Protein AF-A0A1H5NY55-F1 (afdb_monomer)

Foldseek 3Di:
DQDPPDPDPSVVVCVVVVHDPVVVPDDDDDDDPVVVVVVVVVVVVVVVVVVVVVVD

Structure (mmCIF, N/CA/C/O backbone):
data_AF-A0A1H5NY55-F1
#
_entry.id   AF-A0A1H5NY55-F1
#
loop_
_atom_site.gro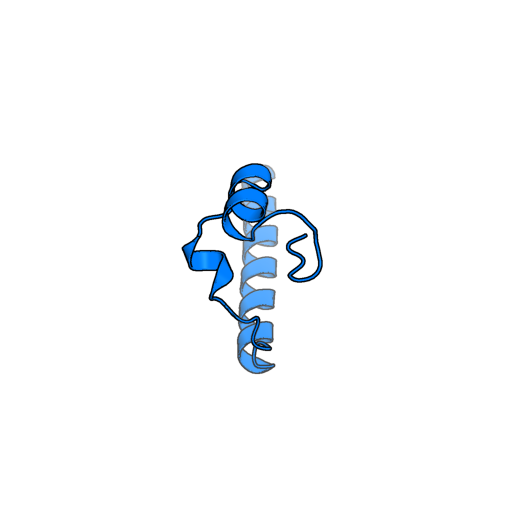up_PDB
_atom_site.id
_atom_site.type_symbol
_atom_site.label_atom_id
_atom_site.label_alt_id
_atom_site.label_comp_id
_atom_site.label_asym_id
_atom_site.label_entity_id
_atom_site.label_seq_id
_atom_site.pdbx_PDB_ins_code
_atom_site.Cartn_x
_atom_site.Cartn_y
_atom_site.Cartn_z
_atom_site.occupancy
_atom_site.B_iso_or_equiv
_atom_site.auth_seq_id
_atom_site.auth_comp_id
_atom_site.auth_asym_id
_atom_site.auth_atom_id
_atom_site.pdbx_PDB_model_num
ATOM 1 N N . MET A 1 1 ? -2.500 1.630 -15.239 1.00 81.12 1 MET A N 1
ATOM 2 C CA . MET A 1 1 ? -2.215 0.232 -14.842 1.00 81.12 1 MET A CA 1
ATOM 3 C C . MET A 1 1 ? -0.882 -0.171 -15.464 1.00 81.12 1 MET A C 1
ATOM 5 O O . MET A 1 1 ? -0.592 0.343 -16.536 1.00 81.12 1 MET A O 1
ATOM 9 N N . ILE A 1 2 ? -0.064 -0.995 -14.801 1.00 89.94 2 ILE A N 1
ATOM 10 C CA . ILE A 1 2 ? 1.161 -1.567 -15.395 1.00 89.94 2 ILE A CA 1
ATOM 11 C C . ILE A 1 2 ? 0.778 -2.831 -16.169 1.00 89.94 2 ILE A C 1
ATOM 13 O O . ILE A 1 2 ? 0.030 -3.648 -15.637 1.00 89.94 2 ILE A O 1
ATOM 17 N N . ASP A 1 3 ? 1.310 -3.005 -17.376 1.00 90.19 3 ASP A N 1
ATOM 18 C CA . ASP A 1 3 ? 1.085 -4.191 -18.207 1.00 90.19 3 ASP A CA 1
ATOM 19 C C . ASP A 1 3 ? 2.406 -4.677 -18.818 1.00 90.19 3 ASP A C 1
ATOM 21 O O . ASP A 1 3 ? 3.108 -3.933 -19.501 1.00 90.19 3 ASP A O 1
ATOM 25 N N . ARG A 1 4 ? 2.762 -5.943 -18.575 1.00 89.62 4 ARG A N 1
ATOM 26 C CA . ARG A 1 4 ? 3.995 -6.547 -19.108 1.00 89.62 4 ARG A CA 1
ATOM 27 C C . ARG A 1 4 ? 3.922 -6.835 -20.609 1.00 89.62 4 ARG A C 1
ATOM 29 O O . ARG A 1 4 ? 4.971 -7.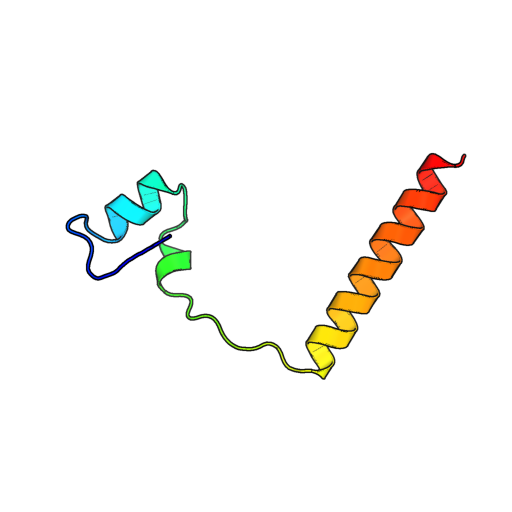036 -21.210 1.00 89.62 4 ARG A O 1
ATOM 36 N N . SER A 1 5 ? 2.723 -6.836 -21.185 1.00 94.00 5 SER A N 1
ATOM 37 C CA . SER A 1 5 ? 2.478 -7.086 -22.611 1.00 94.00 5 SER A CA 1
ATOM 38 C C . SER A 1 5 ? 2.478 -5.806 -23.449 1.00 94.00 5 SER A C 1
ATOM 40 O O . SER A 1 5 ? 2.409 -5.872 -24.669 1.00 94.00 5 SER A O 1
ATOM 42 N N . HIS A 1 6 ? 2.545 -4.638 -22.810 1.00 94.00 6 HIS A N 1
ATOM 43 C CA . HIS A 1 6 ? 2.540 -3.352 -23.495 1.00 94.00 6 HIS A CA 1
ATOM 44 C C . HIS A 1 6 ? 3.894 -3.072 -24.165 1.00 94.00 6 HIS A C 1
ATOM 46 O O . HIS A 1 6 ? 4.950 -3.285 -23.572 1.00 94.00 6 HIS A O 1
ATOM 52 N N . ASP A 1 7 ? 3.861 -2.434 -25.338 1.00 96.00 7 ASP A N 1
ATOM 53 C CA . ASP A 1 7 ? 5.036 -1.999 -26.116 1.00 96.00 7 ASP A CA 1
ATOM 54 C C . ASP A 1 7 ? 6.048 -1.115 -25.357 1.00 96.00 7 ASP A C 1
ATOM 56 O O . ASP A 1 7 ? 7.197 -0.953 -25.771 1.00 96.00 7 ASP A O 1
ATOM 60 N N . LEU A 1 8 ? 5.638 -0.492 -24.248 1.00 94.81 8 LEU A N 1
ATOM 61 C CA . LEU A 1 8 ? 6.500 0.374 -23.458 1.00 94.81 8 LEU A CA 1
ATOM 62 C C . LEU A 1 8 ? 7.240 -0.463 -22.412 1.00 94.81 8 LEU A C 1
ATOM 64 O O . LEU A 1 8 ? 6.595 -1.188 -21.658 1.00 94.81 8 LEU A O 1
ATOM 68 N N . PRO A 1 9 ? 8.560 -0.279 -22.234 1.00 93.38 9 PRO A N 1
ATOM 69 C CA . PRO A 1 9 ? 9.280 -0.918 -21.138 1.00 93.38 9 PRO A CA 1
ATOM 70 C C . PRO A 1 9 ? 8.658 -0.588 -19.772 1.00 93.38 9 PRO A C 1
ATOM 72 O O . PRO A 1 9 ? 8.251 0.555 -19.537 1.00 93.38 9 PRO A O 1
ATOM 75 N N . LEU A 1 10 ? 8.669 -1.542 -18.832 1.00 91.62 10 LEU A N 1
ATOM 76 C CA . LEU A 1 10 ? 8.103 -1.370 -17.480 1.00 91.62 10 LEU A CA 1
ATOM 77 C C . LEU A 1 10 ? 8.629 -0.117 -16.760 1.00 91.62 10 LEU A C 1
ATOM 79 O O . LEU A 1 10 ? 7.891 0.567 -16.054 1.00 91.62 10 LEU A O 1
ATOM 83 N N . THR A 1 11 ? 9.898 0.232 -16.979 1.00 92.12 11 THR A N 1
ATOM 84 C CA . THR A 1 11 ? 10.522 1.443 -16.425 1.00 92.12 11 THR A CA 1
ATOM 85 C C . THR A 1 11 ? 9.901 2.730 -16.967 1.00 92.12 11 THR A C 1
ATOM 87 O O . THR A 1 11 ? 9.751 3.701 -16.221 1.00 92.12 11 THR A O 1
ATOM 90 N N . ARG A 1 12 ? 9.502 2.755 -18.247 1.00 93.81 12 ARG A N 1
ATOM 91 C CA . ARG A 1 12 ? 8.779 3.889 -18.838 1.00 93.81 12 ARG A CA 1
ATOM 92 C C . ARG A 1 12 ? 7.345 3.946 -18.340 1.00 93.81 12 ARG A C 1
ATOM 94 O O . ARG A 1 12 ? 6.901 5.037 -17.995 1.00 93.81 12 ARG A O 1
ATOM 101 N N . GLN A 1 13 ? 6.662 2.806 -18.250 1.00 94.75 13 GLN A N 1
ATOM 102 C CA . GLN A 1 13 ? 5.303 2.760 -17.711 1.00 94.75 13 GLN A CA 1
ATOM 103 C C . GLN A 1 13 ? 5.254 3.279 -16.264 1.00 94.75 13 GLN A C 1
ATOM 10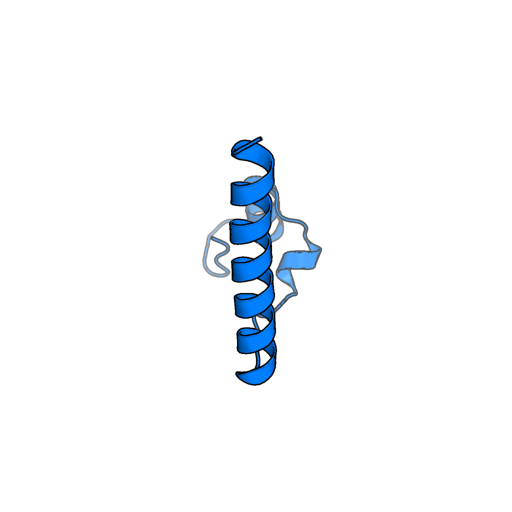5 O O . GLN A 1 13 ? 4.436 4.141 -15.948 1.00 94.75 13 GLN A O 1
ATOM 110 N N . ALA A 1 14 ? 6.188 2.851 -15.406 1.00 94.00 14 ALA A N 1
ATOM 111 C CA . ALA A 1 14 ? 6.287 3.340 -14.029 1.00 94.00 14 ALA A CA 1
ATOM 112 C C . ALA A 1 14 ? 6.515 4.854 -13.958 1.00 94.00 14 ALA A C 1
ATOM 114 O O . ALA A 1 14 ? 5.861 5.543 -13.180 1.00 94.00 14 ALA A O 1
ATOM 115 N N . ARG A 1 15 ? 7.390 5.392 -14.817 1.00 94.25 15 ARG A N 1
ATOM 116 C CA . ARG A 1 15 ? 7.657 6.834 -14.880 1.00 94.25 15 ARG A CA 1
ATOM 117 C C . ARG A 1 15 ? 6.423 7.639 -15.295 1.00 94.25 15 ARG A C 1
ATOM 119 O O . ARG A 1 15 ? 6.158 8.667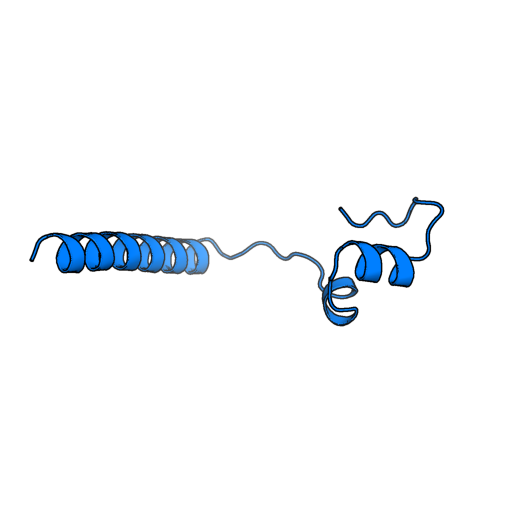 -14.682 1.00 94.25 15 ARG A O 1
ATOM 126 N N . VAL A 1 16 ? 5.669 7.177 -16.297 1.00 94.69 16 VAL A N 1
ATOM 127 C CA . VAL A 1 16 ? 4.422 7.835 -16.740 1.00 94.69 16 VAL A CA 1
ATOM 128 C C . VAL A 1 16 ? 3.386 7.849 -15.615 1.00 94.69 16 VAL A C 1
ATOM 130 O O . VAL A 1 16 ? 2.741 8.867 -15.383 1.00 94.69 16 VAL A O 1
ATOM 133 N N . LEU A 1 17 ? 3.284 6.749 -14.867 1.00 92.56 17 LEU A N 1
ATOM 134 C CA . LEU A 1 17 ? 2.361 6.612 -13.738 1.00 92.56 17 LEU A CA 1
ATOM 135 C C . LEU A 1 17 ? 2.878 7.233 -12.430 1.00 92.56 17 LEU A C 1
ATOM 137 O O . LEU A 1 17 ? 2.201 7.129 -11.411 1.00 92.56 17 LEU A O 1
ATOM 141 N N . LYS A 1 18 ? 4.062 7.866 -12.435 1.00 94.06 18 LYS A N 1
ATOM 142 C CA . LYS A 1 18 ? 4.731 8.408 -11.237 1.00 94.06 18 LYS A CA 1
ATOM 143 C C . LYS A 1 18 ? 4.900 7.368 -10.115 1.00 94.06 18 LYS A C 1
ATOM 145 O O . LYS A 1 18 ? 4.884 7.703 -8.935 1.00 94.06 18 LYS A O 1
ATOM 150 N N . LEU A 1 19 ? 5.086 6.104 -10.491 1.00 91.06 19 LEU A N 1
ATOM 151 C CA . LEU A 1 19 ? 5.343 5.001 -9.573 1.00 91.06 19 LEU A CA 1
ATOM 152 C C . LEU A 1 19 ? 6.844 4.842 -9.330 1.00 91.06 19 LEU A C 1
ATOM 154 O O . LEU A 1 19 ? 7.663 4.944 -10.248 1.00 91.06 19 LEU A O 1
ATOM 158 N N . SER A 1 20 ? 7.205 4.512 -8.091 1.00 90.38 20 SER A N 1
ATOM 159 C CA . SER A 1 20 ? 8.557 4.051 -7.783 1.00 90.38 20 SER A CA 1
ATOM 160 C C . SER A 1 20 ? 8.856 2.746 -8.524 1.00 90.38 20 SER A C 1
ATOM 162 O O . SER A 1 20 ? 8.024 1.839 -8.568 1.00 90.38 20 SER A O 1
ATOM 164 N N . ARG A 1 21 ? 10.092 2.592 -9.018 1.00 85.38 21 ARG A N 1
ATOM 165 C CA . ARG A 1 21 ? 10.570 1.309 -9.563 1.00 85.38 21 ARG A CA 1
ATOM 166 C C . ARG A 1 21 ? 10.508 0.177 -8.536 1.00 85.38 21 ARG A C 1
ATOM 168 O O . ARG A 1 21 ? 10.299 -0.959 -8.937 1.00 85.38 21 ARG A O 1
ATOM 175 N N . SER A 1 22 ? 10.662 0.467 -7.239 1.00 87.62 22 SER A N 1
ATOM 176 C CA . SER A 1 22 ? 10.556 -0.558 -6.187 1.00 87.62 22 SER A CA 1
ATOM 177 C C . SER A 1 22 ? 9.164 -1.194 -6.142 1.00 87.62 22 SER A C 1
ATOM 179 O O . SER A 1 22 ? 9.048 -2.397 -5.933 1.00 87.62 22 SER A O 1
ATOM 181 N N . SER A 1 23 ? 8.119 -0.416 -6.441 1.00 86.56 23 SER A N 1
ATOM 182 C CA . SER A 1 23 ? 6.734 -0.893 -6.484 1.00 86.56 23 SER A CA 1
ATOM 183 C C . SER A 1 23 ? 6.481 -1.913 -7.596 1.00 86.56 23 SER A C 1
ATOM 185 O O . SER A 1 23 ? 5.502 -2.644 -7.510 1.00 86.56 23 SER A O 1
ATOM 187 N N . LEU A 1 24 ? 7.330 -1.985 -8.629 1.00 85.69 24 LEU A N 1
ATOM 188 C CA . LEU A 1 24 ? 7.171 -2.954 -9.721 1.00 85.69 24 LEU A CA 1
ATOM 189 C C . LEU A 1 24 ? 7.479 -4.393 -9.294 1.00 85.69 24 LEU A C 1
ATOM 191 O O . LEU A 1 24 ? 7.018 -5.332 -9.940 1.00 85.69 24 LEU A O 1
ATOM 195 N N . TYR A 1 25 ? 8.280 -4.560 -8.242 1.00 85.06 25 TYR A N 1
ATOM 196 C CA . TYR A 1 25 ? 8.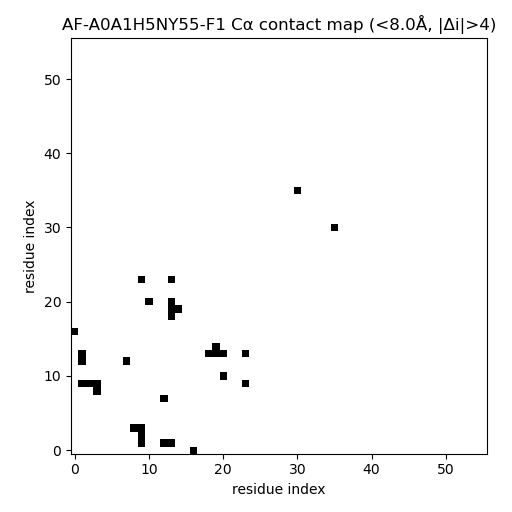679 -5.867 -7.720 1.00 85.06 25 TYR A CA 1
ATOM 197 C C . TYR A 1 25 ? 7.761 -6.365 -6.606 1.00 85.06 25 TYR A C 1
ATOM 199 O O . TYR A 1 25 ? 7.871 -7.515 -6.192 1.00 85.06 25 TYR A O 1
ATOM 207 N N . TYR A 1 26 ? 6.851 -5.518 -6.124 1.00 85.00 26 TYR A N 1
ATOM 208 C CA . TYR A 1 26 ? 5.848 -5.937 -5.164 1.00 85.00 26 TYR A CA 1
ATOM 209 C C . TYR A 1 26 ? 4.768 -6.751 -5.877 1.00 85.00 26 TYR A C 1
ATOM 211 O O . TYR A 1 26 ? 4.085 -6.255 -6.773 1.00 85.00 26 TYR A O 1
ATOM 219 N N . GLN A 1 27 ? 4.606 -8.005 -5.469 1.00 83.06 27 GLN A N 1
ATOM 220 C CA . GLN A 1 27 ? 3.476 -8.823 -5.880 1.00 83.06 27 GLN A CA 1
ATOM 221 C C . GLN A 1 27 ? 2.361 -8.658 -4.840 1.00 83.06 27 GLN A C 1
ATOM 223 O O . GLN A 1 27 ? 2.630 -8.876 -3.655 1.00 83.06 27 GLN A O 1
ATOM 228 N N . PRO A 1 28 ? 1.131 -8.281 -5.240 1.00 84.69 28 PRO A N 1
ATOM 229 C CA . PRO A 1 28 ? 0.012 -8.207 -4.313 1.00 84.69 28 PRO A CA 1
ATOM 230 C C . PRO A 1 28 ? -0.183 -9.548 -3.609 1.00 84.69 28 PRO A C 1
ATOM 232 O O . PRO A 1 28 ? -0.272 -10.587 -4.263 1.00 84.69 28 PRO A O 1
ATOM 235 N N . HIS A 1 29 ? -0.243 -9.511 -2.282 1.00 88.19 29 HIS A N 1
ATOM 236 C CA . HIS A 1 29 ? -0.587 -10.664 -1.461 1.00 88.19 29 HIS A CA 1
ATOM 237 C C . HIS A 1 29 ? -1.925 -10.403 -0.769 1.00 88.19 29 HIS A C 1
ATOM 239 O O . HIS A 1 29 ? -2.175 -9.269 -0.348 1.00 88.19 29 HIS A O 1
ATOM 245 N N . PRO A 1 30 ? -2.798 -11.420 -0.661 1.00 92.19 30 PRO A N 1
ATOM 246 C CA . PRO A 1 30 ? -4.041 -11.275 0.075 1.00 92.19 30 PRO A CA 1
ATOM 247 C C . PRO A 1 30 ? -3.739 -10.997 1.550 1.00 92.19 30 PRO A C 1
ATOM 249 O O . PRO A 1 30 ? -2.876 -11.630 2.155 1.00 92.19 30 PRO A O 1
ATOM 252 N N . VAL A 1 31 ? -4.471 -10.044 2.119 1.00 94.94 31 VAL A N 1
ATOM 253 C CA . VAL A 1 31 ? -4.426 -9.736 3.550 1.00 94.94 31 VAL A CA 1
ATOM 254 C C . VAL A 1 31 ? -5.217 -10.808 4.301 1.00 94.94 31 VAL A C 1
ATOM 256 O O . VAL A 1 31 ? -6.267 -11.250 3.824 1.00 94.94 31 VAL A O 1
ATOM 259 N N . SER A 1 32 ? -4.722 -11.250 5.461 1.00 97.00 32 SER A N 1
ATOM 260 C CA . SER A 1 32 ? -5.447 -12.223 6.283 1.00 97.00 32 SER A CA 1
ATOM 261 C C . SER A 1 32 ? -6.788 -11.642 6.754 1.00 97.00 32 SER A C 1
ATOM 263 O O . SER A 1 32 ? -6.944 -10.428 6.895 1.00 97.00 32 SER A O 1
ATOM 265 N N . ALA A 1 33 ? -7.777 -12.498 7.025 1.00 97.50 33 ALA A N 1
ATOM 266 C CA . ALA A 1 33 ? -9.078 -12.033 7.514 1.00 97.50 33 ALA A CA 1
ATOM 267 C C . ALA A 1 33 ? -8.962 -11.270 8.849 1.00 97.50 33 ALA A C 1
ATOM 269 O O . ALA A 1 33 ? -9.697 -10.311 9.075 1.00 97.50 33 ALA A O 1
ATOM 270 N N . ALA A 1 34 ? -8.018 -11.677 9.706 1.00 97.81 34 ALA A N 1
ATOM 271 C CA . ALA A 1 34 ? -7.749 -11.026 10.983 1.00 97.81 34 ALA A CA 1
ATOM 272 C C . ALA A 1 34 ? -7.157 -9.622 10.789 1.00 97.81 34 ALA A C 1
ATOM 274 O O . ALA A 1 34 ? -7.670 -8.659 11.356 1.00 97.81 34 ALA A O 1
ATOM 275 N N . ASP A 1 35 ? -6.142 -9.487 9.932 1.00 97.56 35 ASP A N 1
ATOM 27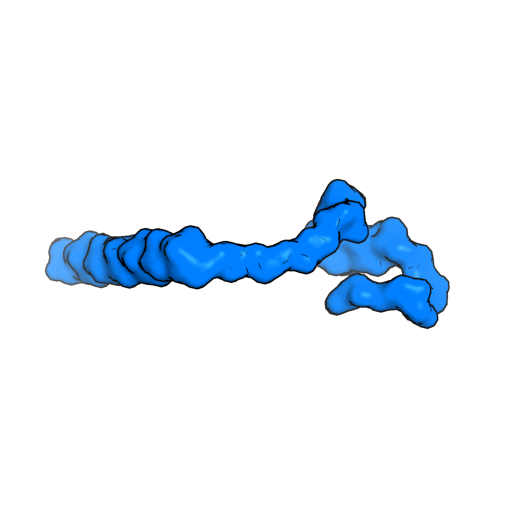6 C CA . ASP A 1 35 ? -5.525 -8.186 9.647 1.00 97.56 35 ASP A CA 1
ATOM 277 C C . ASP A 1 35 ? -6.523 -7.236 8.974 1.00 97.56 35 ASP A C 1
ATOM 279 O O . ASP A 1 35 ? -6.607 -6.059 9.325 1.00 97.56 35 ASP A O 1
ATOM 283 N N . LEU A 1 36 ? -7.356 -7.753 8.065 1.00 97.19 36 LEU A N 1
ATOM 284 C CA . LEU A 1 36 ? -8.399 -6.963 7.415 1.00 97.19 36 LEU A CA 1
ATOM 285 C C . LEU A 1 36 ? -9.442 -6.444 8.420 1.00 97.19 36 LEU A C 1
ATOM 287 O O . LEU A 1 36 ? -9.920 -5.318 8.277 1.00 97.19 36 LEU A O 1
ATOM 291 N N . ALA A 1 37 ? -9.790 -7.236 9.440 1.00 97.62 37 ALA A N 1
ATOM 292 C CA . ALA A 1 37 ? -10.694 -6.801 10.505 1.00 97.62 37 ALA A CA 1
ATOM 293 C C . ALA A 1 37 ? -10.092 -5.651 11.331 1.00 97.62 37 ALA A C 1
ATOM 295 O O . A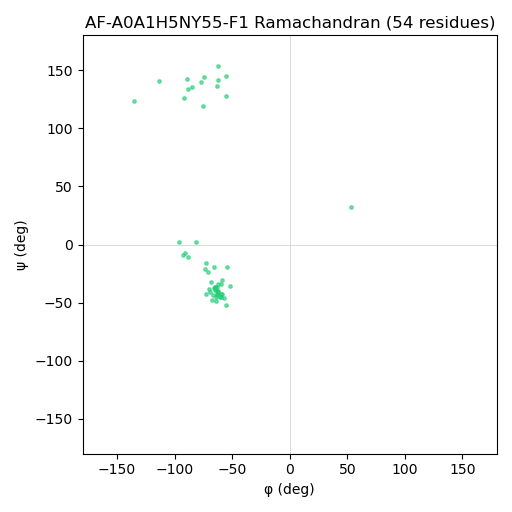LA A 1 37 ? -10.798 -4.694 11.652 1.00 97.62 37 ALA A O 1
ATOM 296 N N . ILE A 1 38 ? -8.785 -5.700 11.613 1.00 97.50 38 ILE A N 1
ATOM 297 C CA . ILE A 1 38 ? -8.066 -4.616 12.301 1.00 97.50 38 ILE A CA 1
ATOM 298 C C . ILE A 1 38 ? -8.071 -3.343 11.450 1.00 97.50 38 ILE A C 1
ATOM 300 O O . ILE A 1 38 ? -8.418 -2.277 11.954 1.00 97.50 38 ILE A O 1
ATOM 304 N N . MET A 1 39 ? -7.735 -3.449 10.160 1.00 97.12 39 MET A N 1
ATOM 305 C CA . MET A 1 39 ? -7.724 -2.301 9.243 1.00 97.12 39 MET A CA 1
ATOM 306 C C . MET A 1 39 ? -9.091 -1.609 9.188 1.00 97.12 39 MET A C 1
ATOM 308 O O . MET A 1 39 ? -9.165 -0.3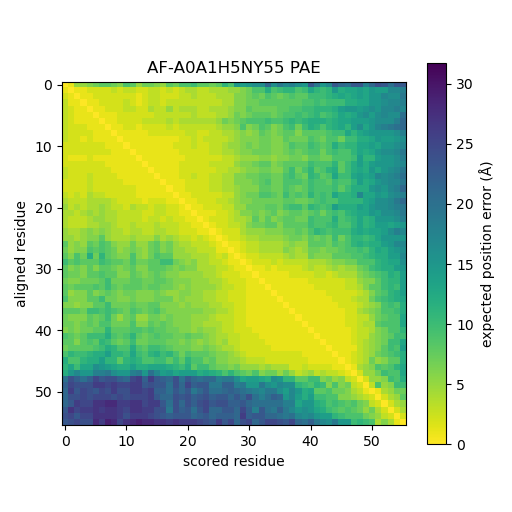93 9.338 1.00 97.12 39 MET A O 1
ATOM 312 N N . ARG A 1 40 ? -10.179 -2.385 9.071 1.00 96.44 40 ARG A N 1
ATOM 313 C CA . ARG A 1 40 ? -11.551 -1.847 9.094 1.00 96.44 40 ARG A CA 1
ATOM 314 C C . ARG A 1 40 ? -11.859 -1.106 10.388 1.00 96.44 40 ARG A C 1
ATOM 316 O O . ARG A 1 40 ? -12.439 -0.027 10.348 1.00 96.44 40 ARG A O 1
ATOM 323 N N . ARG A 1 41 ? -11.438 -1.655 11.531 1.00 95.88 41 ARG A N 1
ATOM 324 C CA . ARG A 1 41 ? -11.664 -1.010 12.826 1.00 95.88 41 ARG A CA 1
ATOM 325 C C . ARG A 1 41 ? -10.910 0.313 12.955 1.00 95.88 41 ARG A C 1
ATOM 327 O O . ARG A 1 41 ? -11.428 1.249 13.557 1.00 95.88 41 ARG A O 1
ATOM 334 N N . ILE A 1 42 ? -9.698 0.393 12.407 1.00 96.38 42 ILE A N 1
ATOM 335 C CA . ILE A 1 42 ? -8.922 1.639 12.367 1.00 96.38 42 ILE A CA 1
ATOM 336 C C . ILE A 1 42 ? -9.639 2.681 11.502 1.00 96.38 42 ILE A C 1
ATOM 338 O O . ILE A 1 42 ? -9.778 3.821 11.942 1.00 96.38 42 ILE A O 1
ATOM 342 N N . ASP A 1 43 ? -10.126 2.290 10.323 1.00 94.44 43 ASP A N 1
ATOM 343 C CA . ASP A 1 43 ? -10.859 3.189 9.425 1.00 94.44 43 ASP A CA 1
ATOM 344 C C . ASP A 1 43 ? -12.139 3.731 10.079 1.00 94.44 43 ASP A C 1
ATOM 346 O O . ASP A 1 43 ? -12.375 4.937 10.044 1.00 94.44 43 ASP A O 1
ATOM 350 N N . GLU A 1 44 ? -12.929 2.876 10.739 1.00 94.38 44 GLU A N 1
ATOM 351 C CA . GLU A 1 44 ? -14.117 3.292 11.505 1.00 94.38 44 GLU A CA 1
ATOM 352 C C . GLU A 1 44 ? -13.767 4.355 12.553 1.00 94.38 44 GLU A C 1
ATOM 354 O O . GLU A 1 44 ? -14.349 5.438 12.571 1.00 94.38 44 GLU A O 1
ATOM 359 N N . LEU A 1 45 ? -12.759 4.081 13.389 1.00 94.62 45 LEU A N 1
ATOM 360 C CA . LEU A 1 45 ? -12.326 5.013 14.430 1.00 94.62 45 LEU A CA 1
ATOM 361 C C . LEU A 1 45 ? -11.817 6.332 13.844 1.00 94.62 45 LEU A C 1
ATOM 363 O O . LEU A 1 45 ? -12.084 7.394 14.401 1.00 94.62 45 LEU A O 1
ATOM 367 N N . HIS A 1 46 ? -11.081 6.282 12.734 1.00 88.25 46 HIS A N 1
ATOM 368 C CA . HIS A 1 46 ? -10.565 7.473 12.069 1.00 88.25 46 HIS A CA 1
ATOM 369 C C . HIS A 1 46 ? -11.693 8.369 11.547 1.00 88.25 46 HIS A C 1
ATOM 371 O O . HIS A 1 46 ? -11.636 9.588 11.723 1.00 88.25 46 HIS A O 1
ATOM 377 N N . LEU A 1 47 ? -12.724 7.769 10.947 1.00 89.44 47 LEU A N 1
ATOM 378 C CA . LEU A 1 47 ? -13.888 8.486 10.429 1.00 89.44 47 LEU A CA 1
ATOM 379 C C . LEU A 1 47 ? -14.754 9.065 11.557 1.00 89.44 47 LEU A C 1
ATOM 381 O O . LEU A 1 47 ? -15.157 10.228 11.475 1.00 89.44 47 LEU A O 1
ATOM 385 N N . ASP A 1 48 ? -14.964 8.313 12.638 1.00 85.50 48 ASP A N 1
ATOM 386 C CA . ASP A 1 48 ? -15.730 8.775 13.801 1.00 85.50 48 ASP A CA 1
ATOM 387 C C . ASP A 1 48 ? -15.014 9.922 14.539 1.00 85.50 48 ASP A C 1
ATOM 389 O O . ASP A 1 48 ? -15.624 10.941 14.876 1.00 85.50 48 ASP A O 1
ATOM 393 N N . LEU A 1 49 ? -13.694 9.808 14.741 1.00 71.31 49 LEU A N 1
ATOM 394 C CA . LEU A 1 49 ? -12.878 10.850 15.379 1.00 71.31 49 LEU A CA 1
ATOM 395 C C . LEU A 1 49 ? -12.827 12.138 14.545 1.00 71.31 49 LEU A C 1
ATOM 397 O O . LEU A 1 49 ? -12.868 13.236 15.102 1.00 71.31 49 LEU A O 1
ATOM 401 N N . GLN A 1 50 ? -12.768 12.029 13.216 1.00 60.53 50 GLN A N 1
ATOM 402 C CA . GLN A 1 50 ? -12.831 13.194 12.326 1.00 60.53 50 GLN A CA 1
ATOM 403 C C . GLN A 1 50 ? -14.205 13.869 12.321 1.00 60.53 50 GLN A C 1
ATOM 405 O O . GLN A 1 50 ? -14.280 15.093 12.175 1.00 60.53 50 GLN A O 1
ATOM 410 N N . GLY A 1 51 ? -15.281 13.099 12.501 1.00 60.41 51 GLY A N 1
ATOM 411 C CA . GLY A 1 51 ? -16.629 13.636 12.684 1.00 60.41 51 GLY A CA 1
ATOM 412 C C . GLY A 1 51 ? -16.772 14.423 13.988 1.00 60.41 51 GLY A C 1
ATOM 413 O O . GLY A 1 51 ? -17.401 15.480 13.999 1.00 60.41 51 GLY A O 1
ATOM 414 N N . LEU A 1 52 ? -16.128 13.961 15.063 1.00 58.03 52 LEU A N 1
ATOM 415 C CA . LEU A 1 52 ? -16.213 14.593 16.381 1.00 58.03 52 LEU A CA 1
ATOM 416 C C . LEU A 1 52 ? -15.492 15.954 16.447 1.00 58.03 52 LEU A C 1
ATOM 418 O O . LEU A 1 52 ? -16.009 16.887 17.050 1.00 58.03 52 LEU A O 1
ATOM 422 N N . VAL A 1 53 ? -14.334 16.094 15.787 1.00 58.56 53 VAL A N 1
ATOM 423 C CA . VAL A 1 53 ? -13.538 17.346 15.765 1.00 58.56 53 VAL A CA 1
ATOM 424 C C . VAL A 1 53 ? -14.173 18.441 14.895 1.00 58.56 53 VAL A C 1
ATOM 426 O O . VAL A 1 53 ? -13.883 19.618 15.075 1.00 58.56 53 VAL A O 1
ATOM 429 N N . ARG A 1 54 ? -15.048 18.084 13.947 1.00 54.09 54 ARG A N 1
ATOM 430 C CA . ARG A 1 54 ? -15.780 19.052 13.105 1.00 54.09 54 ARG A CA 1
ATOM 431 C C . ARG A 1 54 ? -17.106 19.525 13.707 1.00 54.09 54 ARG A C 1
ATOM 433 O O . ARG A 1 54 ? -17.704 20.448 13.164 1.00 54.09 54 ARG A O 1
ATOM 440 N N . ALA A 1 55 ? -17.574 18.885 14.778 1.00 56.03 55 ALA A N 1
ATOM 441 C CA . ALA A 1 55 ? -18.841 19.192 15.442 1.00 56.03 55 ALA A CA 1
ATOM 442 C C . ALA A 1 55 ? -18.694 20.135 16.658 1.00 56.03 55 ALA A C 1
ATOM 444 O O . ALA A 1 55 ? -19.691 20.439 17.312 1.00 56.03 55 ALA A O 1
ATOM 445 N N . THR A 1 56 ? -17.474 20.594 16.947 1.00 49.66 56 THR A N 1
ATOM 446 C CA . THR A 1 56 ? -17.108 21.555 18.005 1.00 49.66 56 THR A CA 1
ATOM 447 C C . THR A 1 56 ? -16.430 22.770 17.403 1.00 49.66 56 THR A C 1
ATOM 449 O O . THR A 1 56 ? -16.722 23.893 17.863 1.00 49.66 56 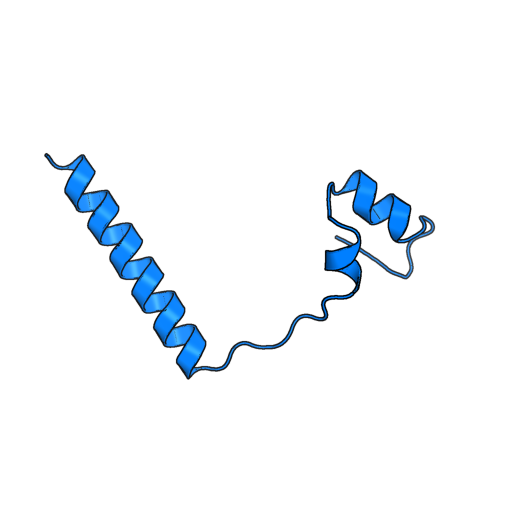THR A O 1
#

Sequence (56 aa):
MIDRSHDLPLTRQARVLKLSRSSLYYQPHPVSAADLAIMRRIDELHLDLQGLVRAT

Radius of gyration: 18.4 Å; Cα contacts (8 Å, |Δi|>4): 16; chains: 1; bounding box: 29×34×44 Å

pLDDT: mean 87.29, std 12.62, range [49.66, 97.81]

Solvent-accessible surface area (backbone atoms only — not comparable to full-atom values): 3666 Å² total; per-residue (Å²): 136,90,57,94,85,48,97,57,56,67,72,56,49,29,56,76,70,73,44,60,74,73,62,73,76,61,72,93,70,88,74,52,74,68,59,50,53,51,53,52,53,52,52,52,51,53,54,53,53,56,52,56,70,72,75,112

Secondary structure (DSSP, 8-state):
---TTSSS-HHHHHHHTT--GGGGSPPP-PPPHHHHHHHHHHHHHHHHHHHHHT--

Mean predicted aligned error: 7.87 Å